Protein AF-A0A928FMQ8-F1 (afdb_monomer)

Radius of gyration: 25.84 Å; Cα contacts (8 Å, |Δi|>4): 100; chains: 1; bounding box: 56×21×85 Å

Nearest PDB structures (foldseek):
  6ch2-assembly2_E  TM=2.343E-01  e=4.933E+00  Salmonella enterica subsp. enterica serovar Typhimurium str. LT2

Sequence (140 aa):
MGKRLNERFLASYIELDKDCCEKFGTATGGVTEYINRLNNAKFAPGREEALPRLVKYRNLRNKMAHEIGSLRKMSEVTKADISWIRKFDKDIIRRRDPISSYLKKARRYARRRRIKRYVTAGAIVAALIIAIVVYFLLKK

Solvent-accessible surface area (backbone atoms only — not comparable to full-atom values): 7635 Å² total; per-residue (Å²): 121,40,41,66,46,43,54,53,36,51,54,45,48,52,53,38,24,50,55,34,8,66,74,71,73,42,95,69,61,10,53,59,52,50,51,55,53,51,66,72,40,80,83,23,58,64,40,86,63,49,51,62,50,52,54,51,50,51,53,52,53,50,48,49,74,72,40,91,66,32,49,64,69,49,72,88,68,49,73,65,56,43,53,46,46,55,50,50,38,54,25,51,77,68,50,63,28,35,63,44,45,34,53,52,51,52,52,50,51,53,52,51,55,53,52,52,50,53,55,53,51,50,52,51,53,50,52,52,51,50,52,52,53,52,54,61,61,74,73,108

Structure (mmCIF, N/CA/C/O backbone):
data_AF-A0A928FMQ8-F1
#
_entry.id   AF-A0A928FMQ8-F1
#
loop_
_atom_site.group_PDB
_atom_site.id
_atom_site.type_symbol
_atom_site.label_atom_id
_atom_site.label_alt_id
_atom_site.label_comp_id
_atom_site.label_asym_id
_atom_site.label_entity_id
_atom_site.label_seq_id
_atom_site.pdbx_PDB_ins_code
_atom_site.Cartn_x
_atom_site.Cartn_y
_atom_site.Cartn_z
_atom_site.occupancy
_atom_site.B_iso_or_equiv
_atom_site.auth_seq_id
_atom_site.auth_comp_id
_atom_site.auth_asym_id
_atom_site.auth_atom_id
_atom_site.pdbx_PDB_model_num
ATOM 1 N N . MET A 1 1 ? 21.885 -7.320 -22.526 1.00 54.44 1 MET A N 1
ATOM 2 C CA . MET A 1 1 ? 21.208 -7.867 -21.321 1.00 54.44 1 MET A CA 1
ATOM 3 C C . MET A 1 1 ? 20.048 -6.990 -20.809 1.00 54.44 1 MET A C 1
ATOM 5 O O . MET A 1 1 ? 19.042 -7.554 -20.398 1.00 54.44 1 MET A O 1
ATOM 9 N N . GLY A 1 2 ? 20.139 -5.648 -20.859 1.00 63.72 2 GLY A N 1
ATOM 10 C CA . GLY A 1 2 ? 19.145 -4.720 -20.272 1.00 63.72 2 GLY A CA 1
ATOM 11 C C . GLY A 1 2 ? 17.707 -4.807 -20.812 1.00 63.72 2 GLY A C 1
ATOM 12 O O . GLY A 1 2 ? 16.771 -4.804 -20.021 1.00 63.72 2 GLY A O 1
ATOM 13 N N . LYS A 1 3 ? 17.514 -5.014 -22.127 1.00 70.19 3 LYS A N 1
ATOM 14 C CA . LYS A 1 3 ? 16.175 -5.114 -22.756 1.00 70.19 3 LYS A CA 1
ATOM 15 C C . LYS A 1 3 ? 15.256 -6.132 -22.062 1.00 70.19 3 LYS A C 1
ATOM 17 O O . LYS A 1 3 ? 14.133 -5.803 -21.706 1.00 70.19 3 LYS A O 1
ATOM 22 N N . ARG A 1 4 ? 15.767 -7.340 -21.785 1.00 82.19 4 ARG A N 1
ATOM 23 C CA . ARG A 1 4 ? 14.995 -8.413 -21.128 1.00 82.19 4 ARG A CA 1
ATOM 24 C C . ARG A 1 4 ? 14.610 -8.075 -19.684 1.00 82.19 4 ARG A C 1
ATOM 26 O O . ARG A 1 4 ? 13.604 -8.574 -19.192 1.00 82.19 4 ARG A O 1
ATOM 33 N N . LEU A 1 5 ? 15.411 -7.276 -18.973 1.00 88.06 5 LEU A N 1
ATOM 34 C CA . LEU A 1 5 ? 15.077 -6.847 -17.610 1.00 88.06 5 LEU A CA 1
ATOM 35 C C . LEU A 1 5 ? 13.992 -5.772 -17.624 1.00 88.06 5 LEU A C 1
ATOM 37 O O . LEU A 1 5 ? 13.049 -5.873 -16.846 1.00 88.06 5 LEU A O 1
ATOM 41 N N . ASN A 1 6 ? 14.080 -4.813 -18.546 1.00 89.19 6 ASN A N 1
ATOM 42 C CA . ASN A 1 6 ? 13.082 -3.754 -18.692 1.00 89.19 6 ASN A CA 1
ATOM 43 C C . ASN A 1 6 ? 11.709 -4.320 -19.090 1.00 89.19 6 ASN A C 1
ATOM 45 O O . ASN A 1 6 ? 10.708 -3.952 -18.485 1.00 89.19 6 ASN A O 1
ATOM 49 N N . GLU A 1 7 ? 11.664 -5.288 -20.014 1.00 90.12 7 GLU A N 1
ATOM 50 C CA . GLU A 1 7 ? 10.428 -6.005 -20.383 1.00 90.12 7 GLU A CA 1
ATOM 51 C C . GLU A 1 7 ? 9.803 -6.717 -19.172 1.00 90.12 7 GLU A C 1
ATOM 53 O O . GLU A 1 7 ? 8.612 -6.580 -18.900 1.00 90.12 7 GLU A O 1
ATOM 58 N N . ARG A 1 8 ? 10.617 -7.435 -18.387 1.00 92.81 8 ARG A N 1
ATOM 59 C CA . ARG A 1 8 ? 10.145 -8.137 -17.182 1.00 92.81 8 ARG A CA 1
ATOM 60 C C . ARG A 1 8 ? 9.678 -7.189 -16.081 1.00 92.81 8 ARG A C 1
ATOM 62 O O . ARG A 1 8 ? 8.745 -7.526 -15.348 1.00 92.81 8 ARG A O 1
ATOM 69 N N . PHE A 1 9 ? 10.344 -6.049 -15.931 1.00 94.62 9 PHE A N 1
ATOM 70 C CA . PHE A 1 9 ? 9.927 -4.994 -15.017 1.00 94.62 9 PHE A CA 1
ATOM 71 C C . PHE A 1 9 ? 8.583 -4.416 -15.434 1.00 94.62 9 PHE A C 1
ATOM 73 O O . PHE A 1 9 ? 7.688 -4.371 -14.600 1.00 94.62 9 PHE A O 1
ATOM 80 N N . LEU A 1 10 ? 8.421 -4.050 -16.707 1.00 93.75 10 LEU A N 1
ATOM 81 C CA . LEU A 1 10 ? 7.182 -3.462 -17.202 1.00 93.75 10 LEU A CA 1
ATOM 82 C C . LEU A 1 10 ? 6.007 -4.428 -17.036 1.00 93.75 10 LEU A C 1
ATOM 84 O O . LEU A 1 10 ? 4.971 -4.025 -16.521 1.00 93.75 10 LEU A O 1
ATOM 88 N N . ALA A 1 11 ? 6.198 -5.707 -17.371 1.00 94.69 11 ALA A N 1
ATOM 89 C CA . ALA A 1 11 ? 5.190 -6.739 -17.140 1.00 94.69 11 ALA A CA 1
ATOM 90 C C . ALA A 1 11 ? 4.793 -6.829 -15.655 1.00 94.69 11 ALA A C 1
ATOM 92 O O . ALA A 1 11 ? 3.616 -6.744 -15.328 1.00 94.69 11 ALA A O 1
ATOM 93 N N . SER A 1 12 ? 5.778 -6.897 -14.750 1.00 96.88 12 SER A N 1
ATOM 94 C CA . SER A 1 12 ? 5.502 -6.982 -13.305 1.00 96.88 12 SER A CA 1
ATOM 95 C C . SER A 1 12 ? 4.871 -5.691 -12.754 1.00 96.88 12 SER A C 1
ATOM 97 O O . SER A 1 12 ? 4.100 -5.736 -11.803 1.00 96.88 12 SER A O 1
ATOM 99 N N . TYR A 1 13 ? 5.201 -4.528 -13.324 1.00 97.31 13 TYR A N 1
ATOM 100 C CA . TYR A 1 13 ? 4.594 -3.248 -12.955 1.00 97.31 13 TYR A CA 1
ATOM 101 C C . TYR A 1 13 ? 3.138 -3.158 -13.422 1.00 97.31 13 TYR A C 1
ATOM 103 O O . TYR A 1 13 ? 2.308 -2.635 -12.690 1.00 97.31 13 TYR A O 1
ATOM 111 N N . ILE A 1 14 ? 2.823 -3.653 -14.624 1.00 96.56 14 ILE A N 1
ATOM 112 C CA . ILE A 1 14 ? 1.450 -3.693 -15.149 1.00 96.56 14 ILE A CA 1
ATOM 113 C C . ILE A 1 14 ? 0.568 -4.585 -14.271 1.00 96.56 14 ILE A C 1
ATOM 115 O O . ILE A 1 14 ? -0.543 -4.180 -13.938 1.00 96.56 14 ILE A O 1
ATOM 119 N N . GLU A 1 15 ? 1.070 -5.755 -13.862 1.00 97.88 15 GLU A N 1
ATOM 120 C CA . GLU A 1 15 ? 0.386 -6.631 -12.898 1.00 97.88 15 GLU A CA 1
ATOM 121 C C . GLU A 1 15 ? 0.111 -5.886 -11.583 1.00 97.88 15 GLU A C 1
ATOM 123 O O . GLU A 1 15 ? -1.039 -5.773 -11.169 1.00 97.88 15 GLU A O 1
ATOM 128 N N .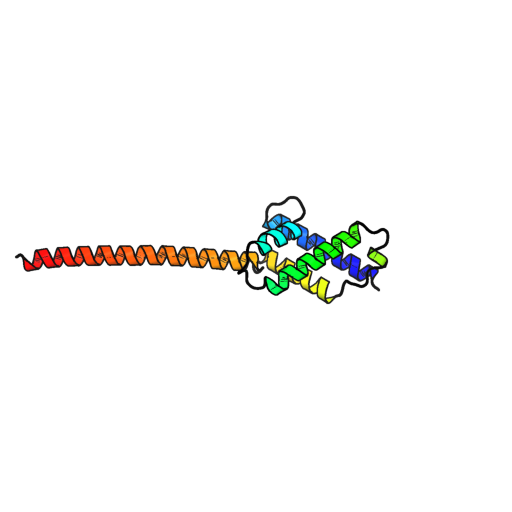 LEU A 1 16 ? 1.139 -5.249 -11.009 1.00 98.38 16 LEU A N 1
ATOM 129 C CA . LEU A 1 16 ? 0.994 -4.449 -9.793 1.00 98.38 16 LEU A CA 1
ATOM 130 C C . LEU A 1 16 ? -0.030 -3.307 -9.935 1.00 98.38 16 LEU A C 1
ATOM 132 O O . LEU A 1 16 ? -0.791 -3.034 -9.005 1.00 98.38 16 LEU A O 1
ATOM 136 N N . ASP A 1 17 ? -0.032 -2.596 -11.066 1.00 98.38 17 ASP A N 1
ATOM 137 C CA . ASP A 1 17 ? -0.972 -1.499 -11.319 1.00 98.38 17 ASP A CA 1
ATOM 138 C C . ASP A 1 17 ? -2.410 -2.000 -11.380 1.00 98.38 17 ASP A C 1
ATOM 140 O O . ASP A 1 17 ? -3.289 -1.396 -10.764 1.00 98.38 17 ASP A O 1
ATOM 144 N N . LYS A 1 18 ? -2.630 -3.144 -12.033 1.00 98.25 18 LYS A N 1
ATOM 145 C CA . LYS A 1 18 ? -3.933 -3.802 -12.100 1.00 98.25 18 LYS A CA 1
ATOM 146 C C . LYS A 1 18 ? -4.438 -4.197 -10.713 1.00 98.25 18 LYS A C 1
ATOM 148 O O . LYS A 1 18 ? -5.573 -3.872 -10.369 1.00 98.25 18 LYS A O 1
ATOM 153 N N . ASP A 1 19 ? -3.604 -4.825 -9.896 1.00 98.38 19 ASP A N 1
ATOM 154 C CA . ASP A 1 19 ? -4.012 -5.280 -8.564 1.00 98.38 19 ASP A CA 1
ATOM 155 C C . ASP A 1 19 ? -4.244 -4.099 -7.609 1.00 98.38 19 ASP A C 1
ATOM 157 O O . ASP A 1 19 ? -5.137 -4.124 -6.756 1.00 98.38 19 ASP A O 1
ATOM 161 N N . CYS A 1 20 ? -3.501 -3.001 -7.781 1.00 98.38 20 CYS A N 1
ATOM 162 C CA . CYS A 1 20 ? -3.808 -1.745 -7.101 1.00 98.38 20 CYS A CA 1
ATOM 163 C C . CYS A 1 20 ? -5.143 -1.141 -7.571 1.00 98.38 20 CYS A C 1
ATOM 165 O O . CYS A 1 20 ? -5.907 -0.652 -6.737 1.00 98.38 20 CYS A O 1
ATOM 167 N N . CYS A 1 21 ? -5.439 -1.183 -8.874 1.00 98.38 21 CYS A N 1
ATOM 168 C CA . CYS A 1 21 ? -6.722 -0.745 -9.423 1.00 98.38 21 CYS A CA 1
ATOM 169 C C . CYS A 1 21 ? -7.882 -1.539 -8.820 1.00 98.38 21 CYS A C 1
ATOM 171 O O . CYS A 1 21 ? -8.827 -0.942 -8.305 1.00 98.38 21 CYS A O 1
ATOM 173 N N . GLU A 1 22 ? -7.777 -2.869 -8.797 1.00 97.75 22 GLU A N 1
ATOM 174 C CA . GLU A 1 22 ? -8.777 -3.748 -8.185 1.00 97.75 22 GLU A CA 1
ATOM 175 C C . GLU A 1 22 ? -8.962 -3.427 -6.697 1.00 97.75 22 GLU A C 1
ATOM 177 O O . GLU A 1 22 ? -10.084 -3.268 -6.213 1.00 97.75 22 GLU A O 1
ATOM 182 N N . LYS A 1 23 ? -7.856 -3.243 -5.965 1.00 96.94 23 LYS A N 1
ATOM 183 C CA . LYS A 1 23 ? -7.880 -2.903 -4.537 1.00 96.94 23 LYS A CA 1
ATOM 184 C C . LYS A 1 23 ? -8.651 -1.616 -4.240 1.00 96.94 23 LYS A C 1
ATOM 186 O O . LYS A 1 23 ? -9.292 -1.526 -3.189 1.00 96.94 23 LYS A O 1
ATOM 191 N N . PHE A 1 24 ? -8.522 -0.604 -5.095 1.00 96.88 24 PHE A N 1
ATOM 192 C CA . PHE A 1 24 ? -9.086 0.726 -4.857 1.00 96.88 24 PHE A CA 1
ATOM 193 C C . PHE A 1 24 ? -10.339 1.034 -5.676 1.00 96.88 24 PHE A C 1
ATOM 195 O O . PHE A 1 24 ? -10.938 2.085 -5.448 1.00 96.88 24 PHE A O 1
ATOM 202 N N . GLY A 1 25 ? -10.753 0.133 -6.567 1.00 96.94 25 GLY A N 1
ATOM 203 C CA . GLY A 1 25 ? -11.889 0.340 -7.462 1.00 96.94 25 GLY A CA 1
ATOM 204 C C . GLY A 1 25 ? -11.642 1.433 -8.503 1.00 96.94 25 GLY A C 1
ATOM 205 O O . GLY A 1 25 ? -12.575 2.138 -8.873 1.00 96.94 25 GLY A O 1
ATOM 206 N N . THR A 1 26 ? -10.394 1.622 -8.943 1.00 96.44 26 THR A N 1
ATOM 207 C CA . THR A 1 26 ? -10.037 2.610 -9.975 1.00 96.44 26 THR A CA 1
ATOM 208 C C . THR A 1 26 ? -9.865 1.931 -11.329 1.00 96.44 26 THR A C 1
ATOM 210 O O . THR A 1 26 ? -9.348 0.821 -11.397 1.00 96.44 26 THR A O 1
ATOM 213 N N .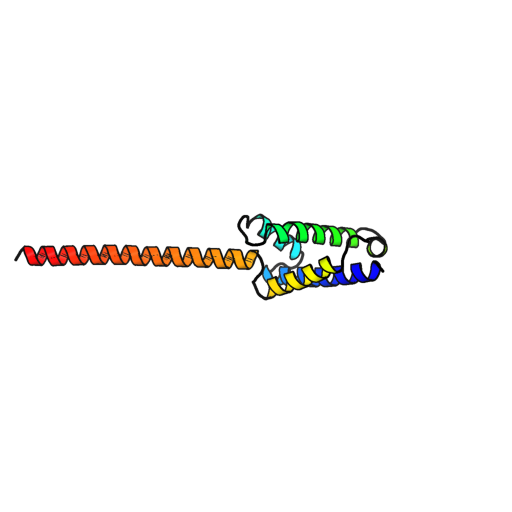 ALA A 1 27 ? -10.257 2.594 -12.420 1.00 94.12 27 ALA A N 1
ATOM 214 C CA . ALA A 1 27 ? -10.142 2.019 -13.765 1.00 94.12 27 ALA A CA 1
ATOM 215 C C . ALA A 1 27 ? -8.683 1.908 -14.246 1.00 94.12 27 ALA A C 1
ATOM 217 O O . ALA A 1 27 ? -8.308 0.926 -14.881 1.00 94.12 27 ALA A O 1
ATOM 218 N N . THR A 1 28 ? -7.851 2.908 -13.945 1.00 94.69 28 THR A N 1
ATOM 219 C CA . THR A 1 28 ? -6.435 2.966 -14.338 1.00 94.69 28 THR A CA 1
ATOM 220 C C . THR A 1 28 ? -5.601 3.675 -13.271 1.00 94.69 28 THR A C 1
ATOM 222 O O . THR A 1 28 ? -6.139 4.382 -12.416 1.00 94.69 28 THR A O 1
ATOM 225 N N . GLY A 1 29 ? -4.276 3.503 -13.322 1.00 96.50 29 GLY A N 1
ATOM 226 C CA . GLY A 1 29 ? -3.349 4.255 -12.475 1.00 96.50 29 GLY A CA 1
ATOM 227 C C . GLY A 1 29 ? -3.329 3.789 -11.021 1.00 96.50 29 GLY A C 1
ATOM 228 O O . GLY A 1 29 ? -3.118 4.601 -10.115 1.00 96.50 29 GLY A O 1
ATOM 229 N N . GLY A 1 30 ? -3.525 2.493 -10.789 1.00 98.38 30 GLY A N 1
ATOM 230 C CA . GLY A 1 30 ? -3.598 1.902 -9.460 1.00 98.38 30 GLY A CA 1
ATOM 231 C C . GLY A 1 30 ? -2.356 2.173 -8.611 1.00 98.38 30 GLY A C 1
ATOM 232 O O . GLY A 1 30 ? -2.490 2.518 -7.438 1.00 98.38 30 GLY A O 1
ATOM 233 N N . VAL A 1 31 ? -1.144 2.104 -9.175 1.00 98.31 31 VAL A N 1
ATOM 234 C CA . VAL A 1 31 ? 0.092 2.433 -8.436 1.00 98.31 31 VAL A CA 1
ATOM 235 C C . VAL A 1 31 ? 0.113 3.903 -8.019 1.00 98.31 31 VAL A C 1
ATOM 237 O O . VAL A 1 31 ? 0.556 4.228 -6.916 1.00 98.31 31 VAL A O 1
ATOM 240 N N . THR A 1 32 ? -0.371 4.808 -8.871 1.00 98.38 32 THR A N 1
ATOM 241 C CA . THR A 1 32 ? -0.461 6.237 -8.538 1.00 98.38 32 THR A CA 1
ATOM 242 C C . THR A 1 32 ? -1.437 6.461 -7.390 1.00 98.38 32 THR A C 1
ATOM 244 O O . THR A 1 32 ? -1.095 7.149 -6.427 1.00 98.38 32 THR A O 1
ATOM 247 N N . GLU A 1 33 ? -2.604 5.820 -7.437 1.00 98.44 33 GLU A N 1
ATOM 248 C CA . GLU A 1 33 ? -3.577 5.875 -6.348 1.00 98.44 33 GLU A CA 1
ATOM 249 C C . GLU A 1 33 ? -3.014 5.272 -5.053 1.00 98.44 33 GLU A C 1
ATOM 251 O O . GLU A 1 33 ? -3.173 5.839 -3.967 1.00 98.44 33 GLU A O 1
ATOM 256 N N . TYR A 1 34 ? -2.261 4.174 -5.160 1.00 98.50 34 TYR A N 1
ATOM 257 C CA . TYR A 1 34 ? -1.559 3.580 -4.028 1.00 98.50 34 TYR A CA 1
ATOM 258 C C . TYR A 1 34 ? -0.593 4.582 -3.383 1.00 98.50 34 TYR A C 1
ATOM 260 O O . TYR A 1 34 ? -0.614 4.767 -2.164 1.00 98.50 34 TYR A O 1
ATOM 268 N N . ILE A 1 35 ? 0.242 5.253 -4.185 1.00 98.44 35 ILE A N 1
ATOM 269 C CA . ILE A 1 35 ? 1.186 6.278 -3.715 1.00 98.44 35 ILE A CA 1
ATOM 270 C C . ILE A 1 35 ? 0.438 7.413 -3.004 1.00 98.44 35 ILE A C 1
ATOM 272 O O . ILE A 1 35 ? 0.832 7.803 -1.903 1.00 98.44 35 ILE A O 1
ATOM 276 N N . ASN A 1 36 ? -0.656 7.911 -3.585 1.00 97.81 36 ASN A N 1
ATOM 277 C CA . ASN A 1 36 ? -1.458 8.991 -3.005 1.00 97.81 36 ASN A CA 1
ATOM 278 C C . ASN A 1 36 ? -2.030 8.600 -1.635 1.00 97.81 36 ASN A C 1
ATOM 280 O O . ASN A 1 36 ? -1.881 9.331 -0.651 1.00 97.81 36 ASN A O 1
ATOM 284 N N . ARG A 1 37 ? -2.616 7.405 -1.524 1.00 97.19 37 ARG A N 1
ATOM 285 C CA . ARG A 1 37 ? -3.148 6.901 -0.249 1.00 97.19 37 ARG A CA 1
ATOM 286 C C . ARG A 1 37 ? -2.052 6.643 0.778 1.00 97.19 37 ARG A C 1
ATOM 288 O O . ARG A 1 37 ? -2.237 6.951 1.955 1.00 97.19 37 ARG A O 1
ATOM 295 N N . LEU A 1 38 ? -0.901 6.120 0.355 1.00 96.88 38 LEU A N 1
ATOM 296 C CA . LEU A 1 38 ? 0.237 5.891 1.245 1.00 96.88 38 LEU A CA 1
ATOM 297 C C . LEU A 1 38 ? 0.857 7.210 1.741 1.00 96.88 38 LEU A C 1
ATOM 299 O O . LEU A 1 38 ? 1.326 7.279 2.878 1.00 96.88 38 LEU A O 1
ATOM 303 N N . ASN A 1 39 ? 0.820 8.275 0.935 1.00 95.69 39 ASN A N 1
ATOM 304 C CA . ASN A 1 39 ? 1.207 9.621 1.362 1.00 95.69 39 ASN A CA 1
ATOM 305 C C . ASN A 1 39 ? 0.319 10.147 2.493 1.00 95.69 39 ASN A C 1
ATOM 307 O O . ASN A 1 39 ? 0.833 10.701 3.465 1.00 95.69 39 ASN A O 1
ATOM 311 N N . ASN A 1 40 ? -0.987 9.891 2.413 1.00 94.00 40 ASN A N 1
ATOM 312 C CA . ASN A 1 40 ? -1.941 10.272 3.454 1.00 94.00 40 ASN A CA 1
ATOM 313 C C . ASN A 1 40 ? -1.837 9.389 4.713 1.00 94.00 40 ASN A C 1
ATOM 315 O O . ASN A 1 40 ? -2.141 9.831 5.820 1.00 94.00 40 ASN A O 1
ATOM 319 N N . ALA A 1 41 ? -1.346 8.155 4.584 1.00 92.88 41 ALA A N 1
ATOM 320 C CA . ALA A 1 41 ? -1.165 7.224 5.693 1.00 92.88 41 ALA A CA 1
ATOM 321 C C . ALA A 1 41 ? 0.218 7.368 6.365 1.00 92.88 41 ALA A C 1
ATOM 323 O O . ALA A 1 41 ? 1.013 6.428 6.371 1.00 92.88 41 ALA A O 1
ATOM 324 N N . LYS A 1 42 ? 0.505 8.533 6.971 1.00 88.31 42 LYS A N 1
ATOM 325 C CA . LYS A 1 42 ? 1.827 8.870 7.559 1.00 88.31 42 LYS A CA 1
ATOM 326 C C . LYS A 1 42 ? 2.396 7.805 8.510 1.00 88.31 42 LYS A C 1
ATOM 328 O O . LYS A 1 42 ? 3.600 7.587 8.518 1.00 88.31 42 LYS A O 1
ATOM 333 N N . PHE A 1 43 ? 1.535 7.119 9.264 1.00 89.88 43 PHE A N 1
ATOM 334 C CA . PHE A 1 43 ? 1.917 6.093 10.246 1.00 89.88 43 PHE A CA 1
ATOM 335 C C . PHE A 1 43 ? 1.755 4.652 9.734 1.00 89.88 43 PHE A C 1
ATOM 337 O O . PHE A 1 43 ? 1.657 3.713 10.531 1.00 89.88 43 PHE A O 1
ATOM 344 N N . ALA A 1 44 ? 1.644 4.456 8.418 1.00 94.19 44 ALA A N 1
ATOM 345 C CA . ALA A 1 44 ? 1.555 3.119 7.853 1.00 94.19 44 ALA A CA 1
ATOM 346 C C . ALA A 1 44 ? 2.880 2.358 8.048 1.00 94.19 44 ALA A C 1
ATOM 348 O O . ALA A 1 44 ? 3.946 2.877 7.709 1.00 94.19 44 ALA A O 1
ATOM 349 N N . PRO A 1 45 ? 2.839 1.121 8.574 1.00 93.62 45 PRO A N 1
ATOM 350 C CA . PRO A 1 45 ? 4.044 0.319 8.747 1.00 93.62 45 PRO A CA 1
ATOM 351 C C . PRO A 1 45 ? 4.671 0.006 7.384 1.00 93.62 45 PRO A C 1
ATOM 353 O O . PRO A 1 45 ? 3.958 -0.322 6.438 1.00 93.62 45 PRO A O 1
ATOM 356 N N . GLY A 1 46 ? 5.997 0.109 7.277 1.00 94.19 46 GLY A N 1
ATOM 357 C CA . GLY A 1 46 ? 6.719 -0.138 6.022 1.00 94.19 46 GLY A CA 1
ATOM 358 C C . GLY A 1 46 ? 6.571 0.966 4.966 1.00 94.19 46 GLY A C 1
ATOM 359 O O . GLY A 1 46 ? 7.042 0.798 3.843 1.00 94.19 46 GLY A O 1
ATOM 360 N N . ARG A 1 47 ? 5.945 2.106 5.302 1.00 95.75 47 ARG A N 1
ATOM 361 C CA . ARG A 1 47 ? 5.822 3.265 4.401 1.00 95.75 47 ARG A CA 1
ATOM 362 C C . ARG A 1 47 ? 7.176 3.785 3.923 1.00 95.75 47 ARG A C 1
ATOM 364 O O . ARG A 1 47 ? 7.304 4.090 2.743 1.00 95.75 47 ARG A O 1
ATOM 371 N N . GLU A 1 48 ? 8.150 3.884 4.825 1.00 95.69 48 GLU A N 1
ATOM 372 C CA . GLU A 1 48 ? 9.487 4.429 4.544 1.00 95.69 48 GLU A CA 1
ATOM 373 C C . GLU A 1 48 ? 10.231 3.637 3.466 1.00 95.69 48 GLU A C 1
ATOM 375 O O . GLU A 1 48 ? 10.947 4.221 2.662 1.00 95.69 48 GLU A O 1
ATOM 380 N N . GLU A 1 49 ? 10.000 2.324 3.383 1.00 95.88 49 GLU A N 1
ATOM 381 C CA . GLU A 1 49 ? 10.553 1.490 2.316 1.00 95.88 49 GLU A CA 1
ATOM 382 C C . GLU A 1 49 ? 9.687 1.543 1.047 1.00 95.88 49 GLU A C 1
ATOM 384 O O . GLU A 1 49 ? 10.200 1.703 -0.062 1.00 95.88 49 GLU A O 1
ATOM 389 N N . ALA A 1 50 ? 8.367 1.389 1.194 1.00 97.44 50 ALA A N 1
ATOM 390 C CA . ALA A 1 50 ? 7.470 1.198 0.059 1.00 97.44 50 ALA A CA 1
ATOM 391 C C . ALA A 1 50 ? 7.283 2.466 -0.781 1.00 97.44 50 ALA A C 1
ATOM 393 O O . ALA A 1 50 ? 7.311 2.402 -2.009 1.00 97.44 50 ALA A O 1
ATOM 394 N N . LEU A 1 51 ? 7.108 3.622 -0.140 1.00 97.94 51 LEU A N 1
ATOM 395 C CA . LEU A 1 51 ? 6.811 4.876 -0.826 1.00 97.94 51 LEU A CA 1
ATOM 396 C C . LEU A 1 51 ? 7.910 5.307 -1.819 1.00 97.94 51 LEU A C 1
ATOM 398 O O . LEU A 1 51 ? 7.577 5.501 -2.991 1.00 97.94 51 LEU A O 1
ATOM 402 N N . PRO A 1 52 ? 9.198 5.431 -1.430 1.00 97.19 52 PRO A N 1
ATOM 403 C CA . PRO A 1 52 ? 10.238 5.857 -2.368 1.00 97.19 52 PRO A CA 1
ATOM 404 C C . PRO A 1 52 ? 10.424 4.858 -3.516 1.00 97.19 52 PRO A C 1
ATOM 406 O O . PRO A 1 52 ? 10.636 5.267 -4.657 1.00 97.19 52 PRO A O 1
ATOM 409 N N . ARG A 1 53 ? 10.277 3.553 -3.251 1.00 97.62 53 ARG A N 1
ATOM 410 C CA . ARG A 1 53 ? 10.354 2.513 -4.287 1.00 97.62 53 ARG A CA 1
ATOM 411 C C . ARG A 1 53 ? 9.216 2.627 -5.298 1.00 97.62 53 ARG A C 1
ATOM 413 O O . ARG A 1 53 ? 9.477 2.632 -6.496 1.00 97.62 53 ARG A O 1
ATOM 420 N N . LEU A 1 54 ? 7.972 2.788 -4.848 1.00 98.19 54 LEU A N 1
ATOM 421 C CA . LEU A 1 54 ? 6.825 2.956 -5.749 1.00 98.19 54 LEU A CA 1
ATOM 422 C C . LEU A 1 54 ? 6.947 4.223 -6.604 1.00 98.19 54 LEU A C 1
ATOM 424 O O . LEU A 1 54 ? 6.672 4.178 -7.803 1.00 98.19 54 LEU A O 1
ATOM 428 N N . VAL A 1 55 ? 7.422 5.331 -6.022 1.00 97.31 55 VAL A N 1
ATOM 429 C CA . VAL A 1 55 ? 7.706 6.567 -6.771 1.00 97.31 55 VAL A CA 1
ATOM 430 C C . VAL A 1 55 ? 8.794 6.329 -7.821 1.00 97.31 55 VAL A C 1
ATOM 432 O O . VAL A 1 55 ? 8.588 6.675 -8.986 1.00 97.31 55 VAL A O 1
ATOM 435 N N . LYS A 1 56 ? 9.907 5.674 -7.451 1.00 95.62 56 LYS A N 1
ATOM 436 C CA . LYS A 1 56 ? 10.967 5.266 -8.389 1.00 95.62 56 LYS A CA 1
ATOM 437 C C . LYS A 1 56 ? 10.383 4.448 -9.545 1.00 95.62 56 LYS A C 1
ATOM 439 O O . LYS A 1 56 ? 10.640 4.763 -10.702 1.00 95.62 56 LYS A O 1
ATOM 444 N N . TYR A 1 57 ? 9.573 3.430 -9.258 1.00 95.88 57 TYR A N 1
ATOM 445 C CA . TYR A 1 57 ? 9.032 2.533 -10.284 1.00 95.88 57 TYR A CA 1
ATOM 446 C C . TYR A 1 57 ? 8.027 3.206 -11.211 1.00 95.88 57 TYR A C 1
ATOM 448 O O . TYR A 1 57 ? 8.092 2.991 -12.419 1.00 95.88 57 TYR A O 1
ATOM 456 N N . ARG A 1 58 ? 7.158 4.075 -10.685 1.00 96.31 58 ARG A N 1
ATOM 457 C CA . ARG A 1 58 ? 6.272 4.897 -11.518 1.00 96.31 58 ARG A CA 1
ATOM 458 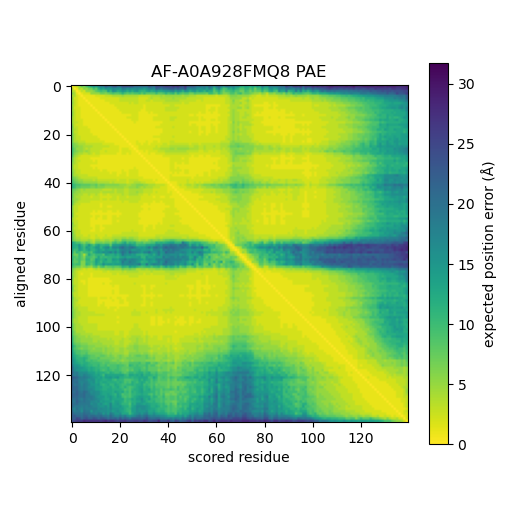C C . ARG A 1 58 ? 7.075 5.776 -12.476 1.00 96.31 58 ARG A C 1
ATOM 460 O O . ARG A 1 58 ? 6.768 5.825 -13.663 1.00 96.31 58 ARG A O 1
ATOM 467 N N . ASN A 1 59 ? 8.127 6.427 -11.981 1.00 92.94 59 ASN A N 1
ATOM 468 C CA . ASN A 1 59 ? 8.975 7.281 -12.809 1.00 92.94 59 ASN A CA 1
ATOM 469 C C . ASN A 1 59 ? 9.715 6.468 -13.883 1.00 92.94 59 ASN A C 1
ATOM 471 O O . ASN A 1 59 ? 9.751 6.882 -15.037 1.00 92.94 59 ASN A O 1
ATOM 475 N N . LEU A 1 60 ? 10.241 5.289 -13.532 1.00 91.31 60 LEU A N 1
ATOM 476 C CA . LEU A 1 60 ? 10.865 4.369 -14.489 1.00 91.31 60 LEU A CA 1
ATOM 477 C C . LEU A 1 60 ? 9.883 3.932 -15.582 1.00 91.31 60 LEU A C 1
ATOM 479 O O . LEU A 1 60 ? 10.214 4.013 -16.761 1.00 91.31 60 LEU A O 1
ATOM 483 N N . ARG A 1 61 ? 8.662 3.528 -15.213 1.00 92.31 61 ARG A N 1
ATOM 484 C CA . ARG A 1 61 ? 7.614 3.169 -16.179 1.00 92.31 61 ARG A CA 1
ATOM 485 C C . ARG A 1 61 ? 7.270 4.342 -17.095 1.00 92.31 61 ARG A C 1
ATOM 487 O O . ARG A 1 61 ? 7.118 4.141 -18.295 1.00 92.31 61 ARG A O 1
ATOM 494 N N . ASN A 1 62 ? 7.171 5.556 -16.557 1.00 91.06 62 ASN A N 1
ATOM 495 C CA . ASN A 1 62 ? 6.881 6.743 -17.362 1.00 91.06 62 ASN A CA 1
ATOM 496 C C . ASN A 1 62 ? 8.010 7.051 -18.356 1.00 91.06 62 ASN A C 1
ATOM 498 O O . ASN A 1 62 ? 7.721 7.283 -19.525 1.00 91.06 62 ASN A O 1
ATOM 502 N N . LYS A 1 63 ? 9.283 6.965 -17.941 1.00 87.69 63 LYS A N 1
ATOM 503 C 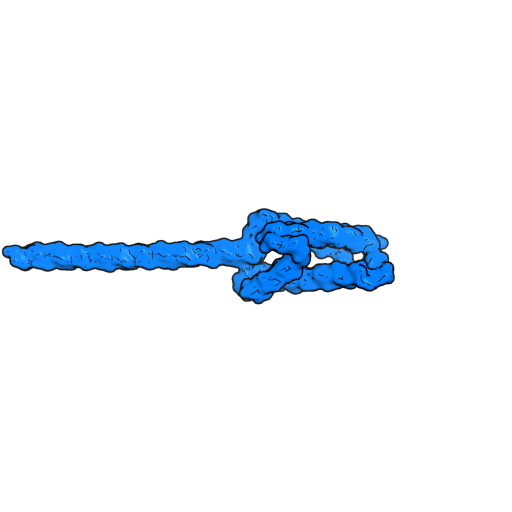CA . LYS A 1 63 ? 10.429 7.091 -18.863 1.00 87.69 63 LYS A CA 1
ATOM 504 C C . LYS A 1 63 ? 10.336 6.078 -20.011 1.00 87.69 63 LYS A C 1
ATOM 506 O O . LYS A 1 63 ? 10.424 6.454 -21.176 1.00 87.69 63 LYS A O 1
ATOM 511 N N . MET A 1 64 ? 10.066 4.809 -19.685 1.00 86.00 64 MET A N 1
ATOM 512 C CA . MET A 1 64 ? 9.929 3.736 -20.680 1.00 86.00 64 MET A CA 1
ATOM 513 C C . MET A 1 64 ? 8.789 3.966 -21.683 1.00 86.00 64 MET A C 1
ATOM 515 O O . MET A 1 64 ? 8.885 3.504 -22.816 1.00 86.00 64 MET A O 1
ATOM 519 N N . ALA A 1 65 ? 7.713 4.641 -21.271 1.00 80.44 65 ALA A N 1
ATOM 520 C CA . ALA A 1 65 ? 6.556 4.914 -22.121 1.00 80.44 65 ALA A CA 1
ATOM 521 C C . ALA A 1 65 ? 6.757 6.114 -23.066 1.00 80.44 65 ALA A C 1
ATOM 523 O O . ALA A 1 65 ? 6.154 6.140 -24.134 1.00 80.44 65 ALA A O 1
ATOM 524 N N . HIS A 1 66 ? 7.577 7.099 -22.684 1.00 73.56 66 HIS A N 1
ATOM 525 C CA . HIS A 1 66 ? 7.687 8.374 -23.405 1.00 73.56 66 HIS A CA 1
ATOM 526 C C . HIS A 1 66 ? 8.957 8.528 -24.255 1.00 73.56 66 HIS A C 1
ATOM 528 O O . HIS A 1 66 ? 8.961 9.317 -25.196 1.00 73.56 66 HIS A O 1
ATOM 534 N N . GLU A 1 67 ? 10.029 7.786 -23.980 1.00 69.44 67 GLU A N 1
ATOM 535 C CA . GLU A 1 67 ? 11.289 7.922 -24.719 1.00 69.44 67 GLU A CA 1
ATOM 536 C C . GLU A 1 67 ? 11.448 6.831 -25.797 1.00 69.44 67 GLU A C 1
ATOM 538 O O . GLU A 1 67 ? 11.562 5.639 -25.484 1.00 69.44 67 GLU A O 1
ATOM 543 N N . ILE A 1 68 ? 11.527 7.226 -27.075 1.00 58.09 68 ILE A N 1
ATOM 544 C CA . ILE A 1 68 ? 11.752 6.311 -28.209 1.00 58.09 68 ILE A CA 1
ATOM 545 C C . ILE A 1 68 ? 13.079 5.554 -28.011 1.00 58.09 68 ILE A C 1
ATOM 547 O O . ILE A 1 68 ? 14.164 6.133 -27.977 1.00 58.09 68 ILE A O 1
ATOM 551 N N . GLY A 1 69 ? 13.003 4.227 -27.873 1.00 61.53 69 GLY A N 1
ATOM 552 C CA . GLY A 1 69 ? 14.172 3.355 -27.694 1.00 61.53 69 GLY A CA 1
ATOM 553 C C . GLY A 1 69 ? 14.728 3.261 -26.263 1.00 61.53 69 GLY A C 1
ATOM 554 O O . GLY A 1 69 ? 15.688 2.513 -26.045 1.00 61.53 69 GLY A O 1
ATOM 555 N N . SER A 1 70 ? 14.126 3.935 -25.276 1.00 66.50 70 SER A N 1
ATOM 556 C CA . SER A 1 70 ? 14.538 3.886 -23.855 1.00 66.50 70 SER A CA 1
ATOM 557 C C . SER A 1 70 ? 14.532 2.481 -23.267 1.00 66.50 70 SER A C 1
ATOM 559 O O . SER A 1 70 ? 15.435 2.104 -22.522 1.00 66.50 70 SER A O 1
ATOM 561 N N . LEU A 1 71 ? 13.588 1.645 -23.695 1.00 65.75 71 LEU A N 1
ATOM 562 C CA . LEU A 1 71 ? 13.471 0.258 -23.255 1.00 65.75 71 LEU A CA 1
ATOM 563 C C . LEU A 1 71 ? 14.736 -0.573 -23.564 1.00 65.75 71 LEU A C 1
ATOM 565 O O . LEU A 1 71 ? 15.041 -1.527 -22.847 1.00 65.75 71 LEU A O 1
ATOM 569 N N . ARG A 1 72 ? 15.521 -0.192 -24.586 1.00 61.84 72 ARG A N 1
ATOM 570 C CA . ARG A 1 72 ? 16.835 -0.793 -24.893 1.00 61.84 72 ARG A CA 1
ATOM 571 C C . ARG A 1 72 ? 18.010 -0.104 -24.189 1.00 61.84 72 ARG A C 1
ATOM 573 O O . ARG A 1 72 ? 19.016 -0.775 -23.971 1.00 61.84 72 ARG A O 1
ATOM 580 N N . LYS A 1 73 ? 17.897 1.187 -23.862 1.00 63.72 73 LYS A N 1
ATOM 581 C CA . LYS A 1 73 ? 18.992 2.022 -23.333 1.00 63.72 73 LYS A CA 1
ATOM 582 C C . LYS A 1 73 ? 19.019 2.122 -21.800 1.00 63.72 73 LYS A C 1
ATOM 584 O O . LYS A 1 73 ? 20.076 2.395 -21.245 1.00 63.72 73 LYS A O 1
ATOM 589 N N . MET A 1 74 ? 17.907 1.865 -21.108 1.00 66.75 74 MET A N 1
ATOM 590 C CA . MET A 1 74 ? 17.853 1.934 -19.643 1.00 66.75 74 MET A CA 1
ATOM 591 C C . MET A 1 74 ? 18.569 0.747 -18.987 1.00 66.75 74 MET A C 1
ATOM 593 O O . MET A 1 74 ? 18.207 -0.412 -19.209 1.00 66.75 74 MET A O 1
ATOM 597 N N . SER A 1 75 ? 19.544 1.048 -18.129 1.00 67.56 75 SER A N 1
ATOM 598 C CA . SER A 1 75 ? 20.250 0.096 -17.258 1.00 67.56 75 SER A CA 1
ATOM 599 C C . SER A 1 75 ? 19.836 0.197 -15.778 1.00 67.56 75 SER A C 1
ATOM 601 O O . SER A 1 75 ? 20.344 -0.555 -14.953 1.00 67.56 75 SER A O 1
ATOM 603 N N . GLU A 1 76 ? 18.893 1.086 -15.436 1.00 77.56 76 GLU A N 1
ATOM 604 C CA . GLU A 1 76 ? 18.492 1.406 -14.051 1.00 77.56 76 GLU A CA 1
ATOM 605 C C . GLU A 1 76 ? 17.683 0.291 -13.343 1.00 77.56 76 GLU A C 1
ATOM 607 O O . GLU A 1 76 ? 17.528 0.317 -12.120 1.00 77.56 76 GLU A O 1
ATOM 612 N N . VAL A 1 77 ? 17.139 -0.680 -14.090 1.00 86.44 77 VAL A N 1
ATOM 613 C CA . VAL A 1 77 ? 16.301 -1.765 -13.551 1.00 86.44 77 VAL A CA 1
ATOM 614 C C . VAL A 1 77 ? 17.143 -2.980 -13.184 1.00 86.44 77 VAL A C 1
ATOM 616 O O . VAL A 1 77 ? 17.776 -3.611 -14.034 1.00 86.44 77 VAL A O 1
ATOM 619 N N . THR A 1 78 ? 17.061 -3.390 -11.921 1.00 91.56 78 THR A N 1
ATOM 620 C CA . THR A 1 78 ? 17.746 -4.584 -11.417 1.00 91.56 78 THR A CA 1
ATOM 621 C C . THR A 1 78 ? 16.798 -5.777 -11.258 1.00 91.56 78 THR A C 1
ATOM 623 O O . THR A 1 78 ? 15.576 -5.644 -11.173 1.00 91.56 78 THR A O 1
ATOM 626 N N . LYS A 1 79 ? 17.358 -6.991 -11.140 1.00 93.25 79 LYS A N 1
ATOM 627 C CA . LYS A 1 79 ? 16.575 -8.184 -10.759 1.00 93.25 79 LYS A CA 1
ATOM 628 C C . LYS A 1 79 ? 15.916 -8.025 -9.380 1.00 93.25 79 LYS A C 1
ATOM 630 O O . LYS A 1 79 ? 14.825 -8.552 -9.170 1.00 93.25 79 LYS A O 1
ATOM 635 N N . ALA A 1 80 ? 16.565 -7.301 -8.463 1.00 94.75 80 ALA A N 1
ATOM 636 C CA . ALA A 1 80 ? 16.043 -7.035 -7.127 1.00 94.75 80 ALA A CA 1
ATOM 637 C C . ALA A 1 80 ? 14.792 -6.146 -7.173 1.00 94.75 80 ALA A C 1
ATOM 639 O O 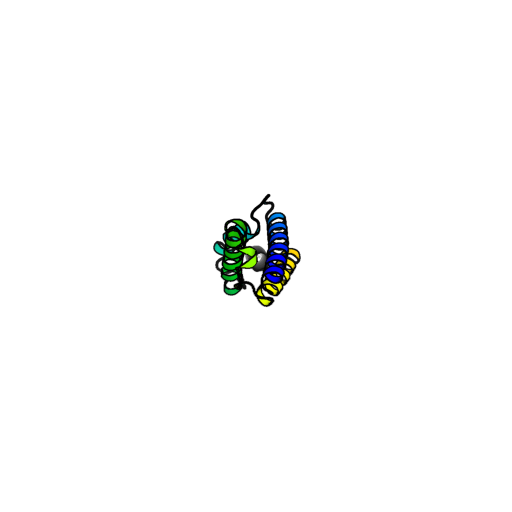. ALA A 1 80 ? 13.833 -6.430 -6.461 1.00 94.75 80 ALA A O 1
ATOM 640 N N . ASP A 1 81 ? 14.759 -5.144 -8.059 1.00 94.88 81 ASP A N 1
ATOM 641 C CA . ASP A 1 81 ? 13.572 -4.303 -8.266 1.00 94.88 81 ASP A CA 1
ATOM 642 C C . ASP 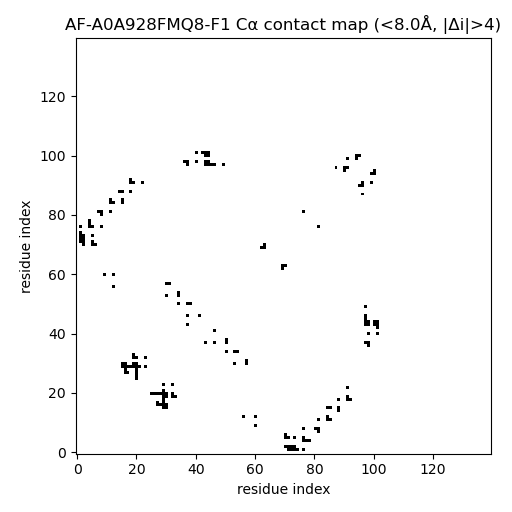A 1 81 ? 12.366 -5.141 -8.721 1.00 94.88 81 ASP A C 1
ATOM 644 O O . ASP A 1 81 ? 11.285 -5.056 -8.141 1.00 94.88 81 ASP A O 1
ATOM 648 N N . ILE A 1 82 ? 12.566 -6.028 -9.702 1.00 96.06 82 ILE A N 1
ATOM 649 C CA . ILE A 1 82 ? 11.516 -6.932 -10.203 1.00 96.06 82 ILE A CA 1
ATOM 650 C C . ILE A 1 82 ? 11.030 -7.873 -9.093 1.00 96.06 82 ILE A C 1
ATOM 652 O O . ILE A 1 82 ? 9.828 -8.080 -8.922 1.00 96.06 82 ILE A O 1
ATOM 656 N N . SER A 1 83 ? 11.960 -8.453 -8.327 1.00 97.62 83 SER A N 1
ATOM 657 C CA . SER A 1 83 ? 11.617 -9.334 -7.207 1.00 97.62 83 SER A CA 1
ATOM 658 C C . SER A 1 83 ? 10.825 -8.598 -6.130 1.00 97.62 83 SER A C 1
ATOM 660 O O . SER A 1 83 ? 9.908 -9.173 -5.543 1.00 97.62 83 SER A O 1
ATOM 662 N N . TRP A 1 84 ? 11.170 -7.338 -5.868 1.00 98.19 84 TRP A N 1
ATOM 663 C CA . TRP A 1 84 ? 10.460 -6.518 -4.902 1.00 98.19 84 TRP A CA 1
ATOM 664 C C . TRP A 1 84 ? 9.034 -6.224 -5.367 1.00 98.19 84 TRP A C 1
ATOM 666 O O . TRP A 1 84 ? 8.112 -6.465 -4.595 1.00 98.19 84 TRP A O 1
ATOM 676 N N . ILE A 1 85 ? 8.837 -5.810 -6.627 1.00 98.00 85 ILE A N 1
ATOM 677 C CA . ILE A 1 85 ? 7.501 -5.534 -7.191 1.00 98.00 85 ILE A CA 1
ATOM 678 C C . ILE A 1 85 ? 6.601 -6.759 -7.055 1.00 98.00 85 ILE A C 1
ATOM 680 O O . ILE A 1 85 ? 5.527 -6.666 -6.477 1.00 98.00 85 ILE A O 1
ATOM 684 N N . ARG A 1 86 ? 7.077 -7.931 -7.483 1.00 98.00 86 ARG A N 1
ATOM 685 C CA . ARG A 1 86 ? 6.303 -9.183 -7.411 1.00 98.00 86 ARG A CA 1
ATOM 686 C C . ARG A 1 86 ? 5.971 -9.605 -5.983 1.00 98.00 86 ARG A C 1
ATOM 688 O O . ARG A 1 86 ? 4.946 -10.234 -5.737 1.00 98.00 86 ARG A O 1
ATOM 695 N N . LYS A 1 87 ? 6.862 -9.330 -5.027 1.00 98.25 87 LYS A N 1
ATOM 696 C CA . LYS A 1 87 ? 6.587 -9.585 -3.609 1.00 98.25 87 LYS A CA 1
ATOM 697 C C . LYS A 1 87 ? 5.532 -8.610 -3.088 1.00 98.25 87 LYS A C 1
ATOM 699 O O . LYS A 1 87 ? 4.595 -9.044 -2.427 1.00 98.25 87 LYS A O 1
ATOM 704 N N . PHE A 1 88 ? 5.696 -7.327 -3.394 1.00 98.31 88 PHE A N 1
ATOM 705 C CA . PHE A 1 88 ? 4.802 -6.264 -2.957 1.00 98.31 88 PHE A CA 1
ATOM 706 C C . PHE A 1 88 ? 3.383 -6.458 -3.498 1.00 98.31 88 PHE A C 1
ATOM 708 O O . PHE A 1 88 ? 2.419 -6.354 -2.747 1.00 98.31 88 PHE A O 1
ATOM 715 N N . ASP A 1 89 ? 3.275 -6.849 -4.762 1.00 98.12 89 ASP A N 1
ATOM 716 C CA . ASP A 1 89 ? 2.028 -7.210 -5.427 1.00 98.12 89 ASP A CA 1
ATOM 717 C C . ASP A 1 89 ? 1.298 -8.360 -4.704 1.00 98.12 89 ASP A C 1
ATOM 719 O O . ASP A 1 89 ? 0.168 -8.223 -4.233 1.00 98.12 89 ASP A O 1
ATOM 723 N N . LYS A 1 90 ? 2.012 -9.452 -4.399 1.00 98.12 90 LYS A N 1
ATOM 724 C CA . LYS A 1 90 ? 1.474 -10.538 -3.557 1.00 98.12 90 LYS A CA 1
ATOM 725 C C . LYS A 1 90 ? 1.033 -10.068 -2.170 1.00 98.12 90 LYS A C 1
ATOM 727 O O . LYS A 1 90 ? 0.118 -10.655 -1.586 1.00 98.12 90 LYS A O 1
ATOM 732 N N . ASP A 1 91 ? 1.702 -9.074 -1.595 1.00 97.81 91 ASP A N 1
ATOM 733 C CA . ASP A 1 91 ? 1.311 -8.507 -0.307 1.00 97.81 91 ASP A CA 1
ATOM 734 C C . ASP A 1 91 ? 0.072 -7.606 -0.423 1.00 97.81 91 ASP A C 1
ATOM 736 O O . ASP A 1 91 ? -0.729 -7.588 0.518 1.00 97.81 91 ASP A O 1
ATOM 740 N N . ILE A 1 92 ? -0.161 -6.956 -1.569 1.00 97.44 92 ILE A N 1
ATOM 741 C CA . ILE A 1 92 ? -1.420 -6.266 -1.886 1.00 97.44 92 ILE A CA 1
ATOM 742 C C . ILE A 1 92 ? -2.579 -7.258 -1.953 1.00 97.44 92 ILE A C 1
ATOM 744 O O . ILE A 1 92 ? -3.562 -7.063 -1.227 1.00 97.44 92 ILE A O 1
ATOM 748 N N . ILE A 1 93 ? -2.434 -8.336 -2.733 1.00 97.06 93 ILE A N 1
ATOM 749 C CA . ILE A 1 93 ? -3.447 -9.398 -2.874 1.00 97.06 93 ILE A CA 1
ATOM 750 C C . ILE A 1 93 ? -3.789 -9.982 -1.498 1.00 97.06 93 ILE A C 1
ATOM 752 O O . ILE A 1 93 ? -4.949 -10.095 -1.102 1.00 97.06 93 ILE A O 1
ATOM 756 N N . ARG A 1 94 ? -2.762 -10.294 -0.697 1.00 97.12 94 ARG A N 1
ATOM 757 C CA . ARG A 1 94 ? -2.929 -10.870 0.650 1.00 97.12 94 ARG A CA 1
ATOM 758 C C . ARG A 1 94 ? -3.343 -9.855 1.713 1.00 97.12 94 ARG A C 1
ATOM 760 O O . ARG A 1 94 ? -3.472 -10.227 2.881 1.00 97.12 94 ARG A O 1
ATOM 767 N N . ARG A 1 95 ? -3.530 -8.581 1.350 1.00 95.94 95 ARG A N 1
ATOM 768 C CA . ARG A 1 95 ? -3.858 -7.480 2.274 1.00 95.94 95 ARG A CA 1
ATOM 769 C C . ARG A 1 95 ? -2.866 -7.366 3.442 1.00 95.94 95 ARG A C 1
ATOM 771 O O . ARG A 1 95 ? -3.252 -7.062 4.575 1.00 95.94 95 ARG A O 1
ATOM 778 N N . ARG A 1 96 ? -1.588 -7.640 3.171 1.00 96.44 96 ARG A N 1
ATOM 779 C CA . ARG A 1 96 ? -0.450 -7.473 4.094 1.00 96.44 96 ARG A CA 1
ATOM 780 C C . ARG A 1 96 ? 0.384 -6.233 3.779 1.00 96.44 96 ARG A C 1
ATOM 782 O O . ARG A 1 96 ? 1.274 -5.895 4.551 1.00 96.44 96 ARG A O 1
ATOM 789 N N . ASP A 1 97 ? 0.063 -5.542 2.693 1.00 97.19 97 ASP A N 1
ATOM 790 C CA . ASP A 1 97 ? 0.671 -4.275 2.308 1.00 97.19 97 ASP A CA 1
ATOM 791 C C . ASP A 1 97 ? 0.534 -3.180 3.396 1.00 97.19 97 ASP A C 1
ATOM 793 O O . ASP A 1 97 ? -0.342 -3.271 4.274 1.00 97.19 97 ASP A O 1
ATOM 797 N N . PRO A 1 98 ? 1.383 -2.131 3.356 1.00 97.81 98 PRO A N 1
ATOM 798 C CA . PRO A 1 98 ? 1.371 -1.031 4.320 1.00 97.81 98 PRO A CA 1
ATOM 799 C C . PRO A 1 98 ? -0.010 -0.429 4.603 1.00 97.81 98 PRO A C 1
ATOM 801 O O . PRO A 1 98 ? -0.373 -0.241 5.769 1.00 97.81 98 PRO A O 1
ATOM 804 N N . ILE A 1 99 ? -0.804 -0.155 3.560 1.00 97.31 99 ILE A N 1
ATOM 805 C CA . ILE A 1 99 ? -2.120 0.478 3.703 1.00 97.31 99 ILE A CA 1
ATOM 806 C C . ILE A 1 99 ? -3.088 -0.486 4.389 1.00 97.31 99 ILE A C 1
ATOM 808 O O . ILE A 1 99 ? -3.746 -0.113 5.364 1.00 97.31 99 ILE A O 1
ATOM 812 N N . SER A 1 100 ? -3.160 -1.743 3.945 1.00 96.81 100 SER A N 1
ATOM 813 C CA . SER A 1 100 ? -4.045 -2.734 4.575 1.00 96.81 100 SER A CA 1
ATOM 814 C C . SER A 1 100 ? -3.689 -2.971 6.040 1.00 96.81 100 SER A C 1
ATOM 816 O O . SER A 1 100 ? -4.578 -3.046 6.896 1.00 96.81 100 SER A O 1
ATOM 818 N N . SER A 1 101 ? -2.393 -3.042 6.346 1.00 95.88 101 SER A N 1
ATOM 819 C CA . SER A 1 101 ? -1.880 -3.185 7.709 1.00 95.88 101 SER A CA 1
ATOM 820 C C . SER A 1 101 ? -2.257 -1.988 8.585 1.00 95.88 101 SER A C 1
ATOM 822 O O . SER A 1 101 ? -2.764 -2.171 9.700 1.00 95.88 101 SER A O 1
ATOM 824 N N . TYR A 1 102 ? -2.100 -0.768 8.065 1.00 95.75 102 TYR A N 1
ATOM 825 C CA . TYR A 1 102 ? -2.525 0.465 8.727 1.00 95.75 102 TYR A CA 1
ATOM 826 C C . TYR A 1 102 ? -4.032 0.469 9.022 1.00 95.75 102 TYR A C 1
ATOM 828 O O . TYR A 1 102 ? -4.443 0.627 10.176 1.00 95.75 102 TYR A O 1
ATOM 836 N N . LEU A 1 103 ? -4.868 0.185 8.019 1.00 94.62 103 LEU A N 1
ATOM 837 C CA . LEU A 1 103 ? -6.326 0.140 8.167 1.00 94.62 103 LEU A CA 1
ATOM 838 C C . LEU A 1 103 ? -6.784 -0.957 9.138 1.00 94.62 103 LEU A C 1
ATOM 840 O O . LEU A 1 103 ? -7.736 -0.774 9.900 1.00 94.62 103 LEU A O 1
ATOM 844 N N . LYS A 1 104 ? -6.115 -2.116 9.150 1.00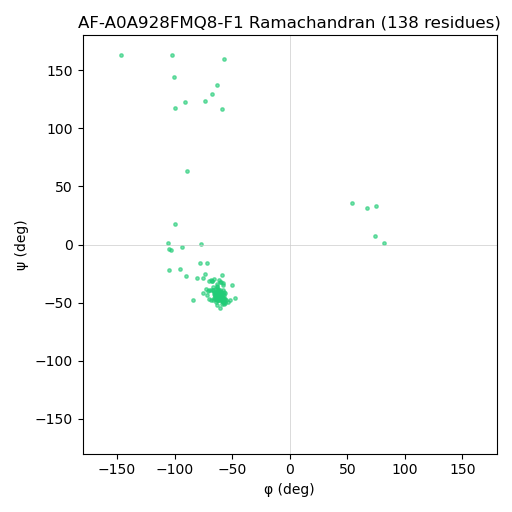 94.69 104 LYS A N 1
ATOM 845 C CA . LYS A 1 104 ? -6.386 -3.194 10.113 1.00 94.69 104 LYS A CA 1
ATOM 846 C C . LYS A 1 104 ? -6.081 -2.743 11.542 1.00 94.69 104 LYS A C 1
ATOM 848 O O . LYS A 1 104 ? -6.871 -3.014 12.448 1.00 94.69 104 LYS A O 1
ATOM 853 N N . LYS A 1 105 ? -4.968 -2.033 11.748 1.00 93.06 105 LYS A N 1
ATOM 854 C CA . LYS A 1 105 ? -4.584 -1.479 13.052 1.00 93.06 105 LYS A CA 1
ATOM 855 C C . LYS A 1 105 ? -5.581 -0.406 13.511 1.00 93.06 105 LYS A C 1
ATOM 857 O O . LYS A 1 105 ? -6.081 -0.501 14.630 1.00 93.06 105 LYS A O 1
ATOM 862 N N . ALA A 1 106 ? -5.961 0.526 12.636 1.00 92.25 106 ALA A N 1
ATOM 863 C CA . ALA A 1 106 ? -6.961 1.557 12.927 1.00 92.25 106 ALA A CA 1
ATOM 864 C C . ALA A 1 106 ? -8.316 0.957 13.349 1.00 92.25 106 ALA A C 1
ATOM 866 O O . ALA A 1 106 ? -8.854 1.306 14.402 1.00 92.25 106 ALA A O 1
ATOM 867 N N . ARG A 1 107 ? -8.825 -0.033 12.599 1.00 94.38 107 ARG A N 1
ATOM 868 C CA . ARG A 1 107 ? -10.069 -0.747 12.942 1.00 94.38 107 ARG A CA 1
ATOM 869 C C . ARG A 1 107 ? -9.994 -1.444 14.301 1.00 94.38 107 ARG A C 1
ATOM 871 O O . ARG A 1 107 ? -10.950 -1.391 15.075 1.00 94.38 107 ARG A O 1
ATOM 878 N N . ARG A 1 108 ? -8.856 -2.068 14.626 1.00 93.88 108 ARG A N 1
ATOM 879 C CA . ARG A 1 108 ? -8.635 -2.696 15.941 1.00 93.88 108 ARG A CA 1
ATOM 880 C C . ARG A 1 108 ? -8.677 -1.671 17.075 1.00 93.88 108 ARG A C 1
ATOM 882 O O . ARG A 1 108 ? -9.332 -1.934 18.081 1.00 93.88 108 ARG A O 1
ATOM 889 N N . TYR A 1 109 ? -8.034 -0.512 16.918 1.00 92.19 109 TYR A N 1
ATOM 890 C CA . TYR A 1 109 ? -8.096 0.555 17.924 1.00 92.19 109 TYR A CA 1
ATOM 891 C C . TYR A 1 109 ? -9.511 1.097 18.108 1.00 92.19 109 TYR A C 1
ATOM 893 O O . TYR A 1 109 ? -9.968 1.213 19.243 1.00 92.19 109 TYR A O 1
ATOM 901 N N . ALA A 1 110 ? -10.231 1.361 17.015 1.00 93.12 110 ALA A N 1
ATOM 902 C CA . ALA A 1 110 ? -11.615 1.822 17.078 1.00 93.12 110 ALA A CA 1
ATOM 903 C C . ALA A 1 110 ? -12.516 0.816 17.818 1.00 93.12 110 ALA A C 1
ATOM 905 O O . ALA A 1 110 ? -13.262 1.200 18.721 1.00 93.12 110 ALA A O 1
ATOM 906 N N . ARG A 1 111 ? -12.384 -0.485 17.509 1.00 94.00 111 ARG A N 1
ATOM 907 C CA . ARG A 1 111 ? -13.116 -1.559 18.201 1.00 94.00 111 ARG A CA 1
ATOM 908 C C . ARG A 1 111 ? -12.792 -1.597 19.695 1.00 94.00 111 ARG A C 1
ATOM 910 O O . ARG A 1 111 ? -13.711 -1.626 20.507 1.00 94.00 111 ARG A O 1
ATOM 917 N N . ARG A 1 112 ? -11.507 -1.554 20.067 1.00 93.81 112 ARG A N 1
ATOM 918 C CA . ARG A 1 112 ? -11.077 -1.537 21.478 1.00 93.81 112 ARG A CA 1
ATOM 919 C C . ARG A 1 112 ? -11.625 -0.324 22.226 1.00 93.81 112 ARG A C 1
ATOM 921 O O . ARG A 1 112 ? -12.134 -0.476 23.331 1.00 93.81 112 ARG A O 1
ATOM 928 N N . ARG A 1 113 ? -11.579 0.864 21.614 1.00 93.44 113 ARG A N 1
ATOM 929 C CA . ARG A 1 113 ? -12.126 2.097 22.200 1.00 93.44 113 ARG A CA 1
ATOM 930 C C . ARG A 1 113 ? -13.630 1.982 22.446 1.00 93.44 113 ARG A C 1
ATOM 932 O O . ARG A 1 113 ? -14.097 2.394 23.502 1.00 93.44 113 ARG A O 1
ATOM 939 N N . ARG A 1 114 ? -14.374 1.404 21.497 1.00 93.00 114 ARG A N 1
ATOM 940 C CA . ARG A 1 114 ? -15.817 1.168 21.637 1.00 93.00 114 ARG A CA 1
ATOM 941 C C . ARG A 1 114 ? -16.122 0.201 22.787 1.00 93.00 114 ARG A C 1
ATOM 943 O O . ARG A 1 114 ? -16.942 0.531 23.631 1.00 93.00 114 ARG A O 1
ATOM 950 N N . ILE A 1 115 ? -15.421 -0.932 22.866 1.00 93.12 115 ILE A N 1
ATOM 951 C CA . ILE A 1 115 ? -15.591 -1.902 23.964 1.00 93.12 115 ILE A CA 1
ATOM 952 C C . ILE A 1 115 ? -15.280 -1.253 25.315 1.00 93.12 115 ILE A C 1
ATOM 954 O O . ILE A 1 115 ? -16.085 -1.359 26.232 1.00 93.12 115 ILE A O 1
ATOM 958 N N . LYS A 1 116 ? -14.162 -0.521 25.424 1.00 93.50 116 LYS A N 1
ATOM 959 C CA . LYS A 1 116 ? -13.783 0.158 26.670 1.00 93.50 116 LYS A CA 1
ATOM 960 C C . LYS A 1 116 ? -14.882 1.108 27.152 1.00 93.50 116 LYS A C 1
ATOM 962 O O . LYS A 1 116 ? -15.185 1.094 28.333 1.00 93.50 116 LYS A O 1
ATOM 967 N N . ARG A 1 117 ? -15.509 1.869 26.242 1.00 93.00 117 ARG A N 1
ATOM 968 C CA . ARG A 1 117 ? -16.638 2.759 26.569 1.00 93.00 117 ARG A CA 1
ATOM 969 C C . ARG A 1 117 ? -17.839 2.007 27.146 1.00 93.00 117 ARG A C 1
ATOM 971 O O . ARG A 1 117 ? -18.398 2.459 28.138 1.00 93.00 117 ARG A O 1
ATOM 978 N N . TYR A 1 118 ? -18.219 0.876 26.550 1.00 93.12 118 TYR A N 1
ATOM 979 C CA . TYR A 1 118 ? -19.330 0.069 27.064 1.00 93.12 118 TYR A CA 1
ATOM 980 C C . TYR A 1 118 ? -19.016 -0.538 28.429 1.00 93.12 118 TYR A C 1
ATOM 982 O O . TYR A 1 118 ? -19.854 -0.474 29.319 1.00 93.12 118 TYR A O 1
ATOM 990 N N . VAL A 1 119 ? -17.799 -1.055 28.620 1.00 93.94 119 VAL A N 1
ATOM 991 C CA . VAL A 1 119 ? -17.362 -1.594 29.916 1.00 93.94 119 VAL A CA 1
ATOM 992 C C . VAL A 1 119 ? -17.383 -0.507 30.992 1.00 93.94 119 VAL A C 1
ATOM 994 O O . VAL A 1 119 ? -17.925 -0.733 32.068 1.00 93.94 119 VAL A O 1
ATOM 997 N N . THR A 1 120 ? -16.863 0.692 30.703 1.00 94.69 120 THR A N 1
ATOM 998 C CA . THR A 1 120 ? -16.893 1.802 31.668 1.00 94.69 120 THR A CA 1
ATOM 999 C C . THR A 1 120 ? -18.314 2.262 31.982 1.00 94.69 120 THR A C 1
ATOM 1001 O O . THR A 1 120 ? -18.624 2.488 33.144 1.00 94.69 120 THR A O 1
ATOM 1004 N N . ALA A 1 121 ? -19.194 2.364 30.979 1.00 93.44 121 ALA A N 1
ATOM 1005 C CA . ALA A 1 121 ? -20.588 2.744 31.204 1.00 93.44 121 ALA A CA 1
ATOM 1006 C C . ALA A 1 121 ? -21.335 1.688 32.035 1.00 93.44 121 ALA A C 1
ATOM 1008 O O . ALA A 1 121 ? -22.026 2.037 32.986 1.00 93.44 121 ALA A O 1
ATOM 1009 N N . GLY A 1 122 ? -21.138 0.402 31.727 1.00 93.88 122 GLY A N 1
ATOM 1010 C CA . GLY A 1 122 ? -21.717 -0.703 32.490 1.00 93.88 122 GLY A CA 1
ATOM 1011 C C . GLY A 1 122 ? -21.250 -0.722 33.945 1.00 93.88 122 GLY A C 1
ATOM 1012 O O . GLY A 1 122 ? -22.073 -0.880 34.840 1.00 93.88 122 GLY A O 1
ATOM 1013 N N . ALA A 1 123 ? -19.958 -0.481 34.196 1.00 95.56 123 ALA A N 1
ATOM 1014 C CA . ALA A 1 123 ? -19.419 -0.388 35.554 1.00 95.56 123 ALA A CA 1
ATOM 1015 C C . ALA A 1 123 ? -20.031 0.779 36.350 1.00 95.56 123 ALA A C 1
ATOM 1017 O O . ALA A 1 123 ? -20.368 0.605 37.518 1.00 95.56 123 ALA A O 1
ATOM 1018 N N . ILE A 1 124 ? -20.228 1.943 35.715 1.00 96.50 124 ILE A N 1
ATOM 1019 C CA . ILE A 1 124 ? -20.886 3.100 36.344 1.00 96.50 124 ILE A CA 1
ATOM 1020 C C . ILE A 1 124 ? -22.340 2.767 36.697 1.00 96.50 124 ILE A C 1
ATOM 1022 O O . ILE A 1 124 ? -22.761 2.998 37.826 1.00 96.50 124 ILE A O 1
ATOM 1026 N N . VAL A 1 125 ? -23.099 2.189 35.760 1.00 96.75 125 VAL A N 1
ATOM 1027 C CA . VAL A 1 125 ? -24.499 1.802 36.002 1.00 96.75 125 VAL A CA 1
ATOM 1028 C C . VAL A 1 125 ? -24.596 0.770 37.127 1.00 96.75 125 VAL A C 1
ATOM 1030 O O . VAL A 1 125 ? -25.422 0.926 38.021 1.00 96.75 125 VAL A O 1
ATOM 1033 N N . ALA A 1 126 ? -23.726 -0.242 37.137 1.00 96.88 126 ALA A N 1
ATOM 1034 C CA . ALA A 1 126 ? -23.690 -1.240 38.203 1.00 96.88 126 ALA A CA 1
ATOM 1035 C C . ALA A 1 126 ? -23.387 -0.610 39.574 1.00 96.88 126 ALA A C 1
ATOM 1037 O O . ALA A 1 126 ? -24.070 -0.917 40.547 1.00 96.88 126 ALA A O 1
ATOM 1038 N N . ALA A 1 127 ? -22.419 0.311 39.650 1.00 96.81 127 ALA A N 1
ATOM 1039 C CA . ALA A 1 127 ? -22.095 1.022 40.886 1.00 96.81 127 ALA A CA 1
ATOM 1040 C C . ALA A 1 127 ? -23.274 1.867 41.399 1.00 96.81 127 ALA A C 1
ATOM 1042 O O . ALA A 1 127 ? -23.551 1.861 42.597 1.00 96.81 127 ALA A O 1
ATOM 1043 N N . LEU A 1 128 ? -24.004 2.539 40.500 1.00 97.56 128 LEU A N 1
ATOM 1044 C CA . LEU A 1 128 ? -25.213 3.289 40.854 1.00 97.56 128 LEU A CA 1
ATOM 1045 C C . LEU A 1 128 ? -26.317 2.368 41.387 1.00 97.56 128 LEU A C 1
ATOM 1047 O O . LEU A 1 128 ? -26.918 2.677 42.412 1.00 97.56 128 LEU A O 1
ATOM 1051 N N . ILE A 1 129 ? -26.554 1.221 40.742 1.00 97.44 129 ILE A N 1
ATOM 1052 C CA . ILE A 1 129 ? -27.537 0.232 41.211 1.00 97.44 129 ILE A CA 1
ATOM 1053 C C . ILE A 1 129 ? -27.161 -0.278 42.607 1.00 97.44 129 ILE A C 1
ATOM 1055 O O . ILE A 1 129 ? -28.013 -0.310 43.491 1.00 97.44 129 ILE A O 1
ATOM 1059 N N . ILE A 1 130 ? -25.889 -0.628 42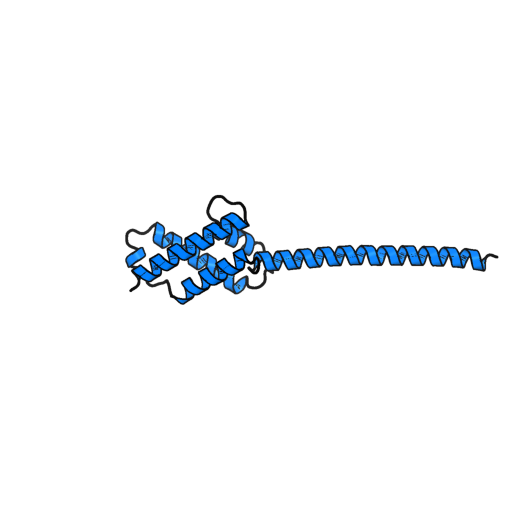.830 1.00 97.56 130 ILE A N 1
ATOM 1060 C CA . ILE A 1 130 ? -25.403 -1.085 44.140 1.00 97.56 130 ILE A CA 1
ATOM 1061 C C . ILE A 1 130 ? -25.619 -0.001 45.201 1.00 97.56 130 ILE A C 1
ATOM 1063 O O . ILE A 1 130 ? -26.153 -0.299 46.266 1.00 97.56 130 ILE A O 1
ATOM 1067 N N . ALA A 1 131 ? -25.268 1.255 44.911 1.00 96.69 131 ALA A N 1
ATOM 1068 C CA . ALA A 1 131 ? -25.464 2.366 45.840 1.00 96.69 131 ALA A CA 1
ATOM 1069 C C . ALA A 1 131 ? -26.945 2.565 46.208 1.00 96.69 131 ALA A C 1
ATOM 1071 O O . ALA A 1 131 ? -27.264 2.768 47.379 1.00 96.69 131 ALA A O 1
ATOM 1072 N N . ILE A 1 132 ? -27.851 2.447 45.230 1.00 97.19 132 ILE A N 1
ATOM 1073 C CA . ILE A 1 132 ? -29.301 2.521 45.450 1.00 97.19 132 ILE A CA 1
ATOM 1074 C C . ILE A 1 132 ? -29.770 1.380 46.362 1.00 97.19 132 ILE A C 1
ATOM 1076 O O . ILE A 1 132 ? -30.482 1.627 47.333 1.00 97.19 132 ILE A O 1
ATOM 1080 N N . VAL A 1 133 ? -29.354 0.139 46.089 1.00 96.88 133 VAL A N 1
ATOM 1081 C CA . VAL A 1 133 ? -29.724 -1.027 46.911 1.00 96.88 133 VAL A CA 1
ATOM 1082 C C . VAL A 1 133 ? -29.222 -0.865 48.347 1.00 96.88 133 VAL A C 1
ATOM 1084 O O . VAL A 1 133 ? -29.992 -1.056 49.285 1.00 96.88 133 VAL A O 1
ATOM 1087 N N . VAL A 1 134 ? -27.964 -0.455 48.531 1.00 96.69 134 VAL A N 1
ATOM 1088 C CA . VAL A 1 134 ? -27.379 -0.212 49.859 1.00 96.69 134 VAL A CA 1
ATOM 1089 C C . VAL A 1 134 ? -28.136 0.888 50.606 1.00 96.69 134 VAL A C 1
ATOM 1091 O O . VAL A 1 134 ? -28.456 0.709 51.779 1.00 96.69 134 VAL A O 1
ATOM 1094 N N . TYR A 1 135 ? -28.486 1.990 49.936 1.00 96.56 135 TYR A N 1
ATOM 1095 C CA . TYR A 1 135 ? -29.282 3.066 50.534 1.00 96.56 135 TYR A CA 1
ATOM 1096 C C . TYR A 1 135 ? -30.626 2.559 51.073 1.00 96.56 135 TYR A C 1
ATOM 1098 O O . TYR A 1 135 ? -30.994 2.873 52.204 1.00 96.56 135 TYR A O 1
ATOM 1106 N N . PHE A 1 136 ? -31.347 1.745 50.295 1.00 95.50 136 PHE A N 1
ATOM 1107 C CA . PHE A 1 136 ? -32.628 1.182 50.729 1.00 95.50 136 PHE A CA 1
ATOM 1108 C C . PHE A 1 136 ? -32.491 0.157 51.861 1.00 95.50 136 PHE A C 1
ATOM 1110 O O . PHE A 1 136 ? -33.403 0.050 52.678 1.00 95.50 136 PHE A O 1
ATOM 1117 N N . LEU A 1 137 ? -31.376 -0.575 51.934 1.00 94.06 137 LEU A N 1
ATOM 1118 C CA . LEU A 1 137 ? -31.109 -1.518 53.025 1.00 94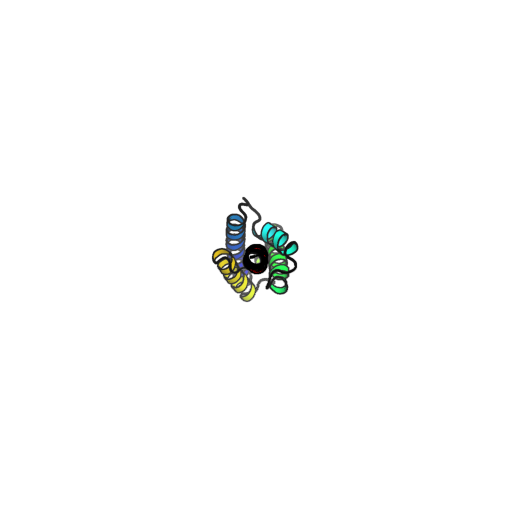.06 137 LEU A CA 1
ATOM 1119 C C . LEU A 1 137 ? -30.778 -0.813 54.345 1.00 94.06 137 LEU A C 1
ATOM 1121 O O . LEU A 1 137 ? -31.226 -1.270 55.387 1.00 94.06 137 LEU A O 1
ATOM 1125 N N . LEU A 1 138 ? -30.030 0.293 54.303 1.00 92.19 138 LEU A N 1
ATOM 1126 C CA . LEU A 1 138 ? -29.630 1.049 55.499 1.00 92.19 138 LEU A CA 1
ATOM 1127 C C . LEU A 1 138 ? -30.740 1.942 56.071 1.00 92.19 138 LEU A C 1
ATOM 1129 O O . LEU A 1 138 ? -30.611 2.435 57.187 1.00 92.19 138 LEU A O 1
ATOM 1133 N N . LYS A 1 139 ? -31.796 2.204 55.295 1.00 87.56 139 LYS A N 1
ATOM 1134 C CA . LYS A 1 139 ? -32.930 3.048 55.703 1.00 87.56 139 LYS A CA 1
ATOM 1135 C C . LYS A 1 139 ? -34.101 2.246 56.299 1.00 87.56 139 LYS A C 1
ATOM 1137 O O . LYS A 1 139 ? -35.110 2.851 56.657 1.00 87.56 139 LYS A O 1
ATOM 1142 N N . LYS A 1 140 ? -33.995 0.915 56.344 1.00 63.94 140 LYS A N 1
ATOM 1143 C CA . LYS A 1 140 ? -34.893 0.029 57.099 1.00 63.94 140 LYS A CA 1
ATOM 1144 C C . LYS A 1 140 ? -34.403 -0.108 58.531 1.00 63.94 140 LYS A C 1
ATOM 1146 O O . LYS A 1 140 ? -35.287 -0.200 59.406 1.00 63.94 140 LYS A O 1
#

pLDDT: mean 91.93, std 9.8, range [54.44, 98.5]

Secondary structure (DSSP, 8-state):
-HHHHHHHHHHHHHHHHHHHHHHHT-SS-HHHHHHHHHHH-TT-TTHHHHHHHHHHHHHHHHHHHHSTTHHHH-----HHHHHHHHHHHHHHHTT-SHHHHHHHHHHHHHHHHHHHHHHHHHHHHHHHHHHHHHHHHHT-

Foldseek 3Di:
DQLVLLVLLLVLVVLLQVLLCVLVVHPGDSLVVVLVLLVVLPPFPCSVPPNVLSVVSVVSNVCVVPDDCCSVVDPPGDPVSSVVSNVQSVCSVVLVHRNSRSVVVVVVVVVVVVVVVVVVVVVVVVVVVVVVVVVVVVVD

Mean predicted aligned error: 6.58 Å